Protein AF-A0A943MUQ0-F1 (afdb_monomer_lite)

Foldseek 3Di:
DQPADAAEWEFDQDPVRPFTATPPPRHTDPPPDDQQPQQADPVVSYGYHHDAAEEEEDEQQPPDVPSCVVQVVLLQVQLVVSRHHYDYLPVPDDPPPDPVRSLVVSLCVQQDDPDPDPDHRHQAYAYGPPLVVHPSSVVSVVVCVVVVGHYDHSLVNHDPVSSVVSVVVVVVVPPPPDPDD

Sequence (181 aa):
MSEINDRVCTLEINTDMTRIICSRCGWEVPPGTDPNAVKECPECKRLVFYGVPWLYLIGPVTGKPNDNRYAFAQARRALKAEGYACDIPHDYIAEGTPWQEAMRISIRQMLSNRVQSTVQQYEGIALLDGWEESKGATLEKQVAEALGIPCRPWRDYLSPANGAAALAAESALQPIFAPAC

Radius of gyration: 18.59 Å; chains: 1; bounding box: 56×45×48 Å

pLDDT: mean 83.99, std 15.43, range [38.28, 97.69]

Secondary structure (DSSP, 8-state):
----EEEEEEEEE-TTSS-EEETTT-PBPPTT--TTT--B-TTT-EEEEESPPEEEEE---TTSGGGGHHHHHHHHHHHHHTT-EEE-GGGTS-TT--HHHHHHHHHHHHT--SSSSSS-S-SEEEEPTTGGG-HHHHHHHHHHHHTT--EEEGGGGS-HHHHHHHHHHHHTTS-------

Structure (mmCIF, N/CA/C/O backbone):
data_AF-A0A943MUQ0-F1
#
_entry.id   AF-A0A943MUQ0-F1
#
loop_
_atom_site.group_PDB
_atom_site.id
_atom_site.type_symbol
_atom_site.label_atom_id
_atom_site.label_alt_id
_atom_site.label_comp_id
_atom_site.label_asym_id
_atom_site.label_entity_id
_atom_site.label_seq_id
_atom_site.pdbx_PDB_ins_code
_atom_site.Cartn_x
_atom_site.Cartn_y
_atom_site.Cartn_z
_atom_site.occupancy
_atom_site.B_iso_or_equiv
_atom_site.auth_seq_id
_atom_site.auth_comp_id
_atom_site.auth_asym_id
_atom_site.auth_atom_id
_atom_site.pdbx_PDB_model_num
ATOM 1 N N . MET A 1 1 ? -6.923 -4.360 -25.806 1.00 38.28 1 MET A N 1
ATOM 2 C CA . MET A 1 1 ? -7.091 -4.558 -24.350 1.00 38.28 1 MET A CA 1
ATOM 3 C C . MET A 1 1 ? -5.729 -4.979 -23.848 1.00 38.28 1 MET A C 1
ATOM 5 O O . MET A 1 1 ? -5.241 -5.980 -24.350 1.00 38.28 1 MET A O 1
ATOM 9 N N . SER A 1 2 ? -5.039 -4.157 -23.055 1.00 41.25 2 SER A N 1
ATOM 10 C CA . SER A 1 2 ? -3.659 -4.479 -22.687 1.00 41.25 2 SER A CA 1
ATOM 11 C C . SER A 1 2 ? -3.658 -5.725 -21.799 1.00 41.25 2 SER A C 1
ATOM 13 O O . SER A 1 2 ? -4.349 -5.779 -20.786 1.00 41.25 2 SER A O 1
ATOM 15 N N . GLU A 1 3 ? -2.916 -6.749 -22.213 1.00 53.25 3 GLU A N 1
ATOM 16 C CA . GLU A 1 3 ? -2.699 -8.006 -21.480 1.00 53.25 3 GLU A CA 1
ATOM 17 C C . GLU A 1 3 ? -1.737 -7.798 -20.295 1.00 53.25 3 GLU A C 1
ATOM 19 O O . GLU A 1 3 ? -0.896 -8.645 -19.998 1.00 53.25 3 GLU A O 1
ATOM 24 N N . ILE A 1 4 ? -1.800 -6.629 -19.651 1.00 52.41 4 ILE A N 1
ATOM 25 C CA . ILE A 1 4 ? -0.895 -6.273 -18.564 1.00 52.41 4 ILE A CA 1
ATOM 26 C C . ILE A 1 4 ? -1.365 -7.014 -17.322 1.00 52.41 4 ILE A C 1
ATOM 28 O O . ILE A 1 4 ? -2.479 -6.824 -16.835 1.00 52.41 4 ILE A O 1
ATOM 32 N N . ASN A 1 5 ? -0.489 -7.871 -16.821 1.00 63.56 5 ASN A N 1
ATOM 33 C CA . ASN A 1 5 ? -0.615 -8.493 -15.524 1.00 63.56 5 ASN A CA 1
ATOM 34 C C . ASN A 1 5 ? -0.356 -7.414 -14.462 1.00 63.56 5 ASN A C 1
ATOM 36 O O . ASN A 1 5 ? 0.708 -6.799 -14.439 1.00 63.56 5 ASN A O 1
ATOM 40 N N . ASP A 1 6 ? -1.324 -7.198 -13.577 1.00 62.97 6 ASP A N 1
ATOM 41 C CA . ASP A 1 6 ? -1.293 -6.222 -12.480 1.00 62.97 6 ASP A CA 1
ATOM 42 C C . ASP A 1 6 ? -0.310 -6.593 -11.351 1.00 62.97 6 ASP A C 1
ATOM 44 O O . ASP A 1 6 ? -0.175 -5.879 -10.352 1.00 62.97 6 ASP A O 1
ATOM 48 N N . ARG A 1 7 ? 0.389 -7.722 -11.501 1.00 71.50 7 ARG A N 1
ATOM 49 C CA . ARG A 1 7 ? 1.509 -8.115 -10.650 1.00 71.50 7 ARG A CA 1
ATOM 50 C C . ARG A 1 7 ? 2.747 -7.295 -10.944 1.00 71.50 7 ARG A C 1
ATOM 52 O O . ARG A 1 7 ? 2.988 -6.834 -12.057 1.00 71.50 7 ARG A O 1
ATOM 59 N N . VAL A 1 8 ? 3.577 -7.217 -9.917 1.00 77.94 8 VAL A N 1
ATOM 60 C CA . VAL A 1 8 ? 4.754 -6.370 -9.896 1.00 77.94 8 VAL A CA 1
ATOM 61 C C . VAL A 1 8 ? 6.032 -7.202 -9.995 1.00 77.94 8 VAL A C 1
ATOM 63 O O . VAL A 1 8 ? 6.112 -8.318 -9.478 1.00 77.94 8 VAL A O 1
ATOM 66 N N . CYS A 1 9 ? 7.031 -6.655 -10.680 1.00 83.62 9 CYS A N 1
ATOM 67 C CA . CYS A 1 9 ? 8.421 -7.085 -10.6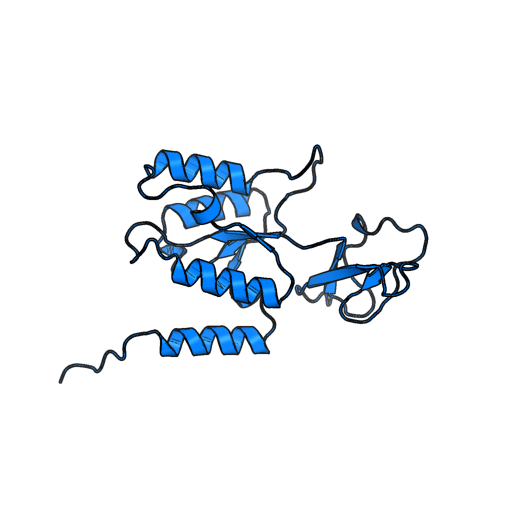32 1.00 83.62 9 CYS A CA 1
ATOM 68 C C . CYS A 1 9 ? 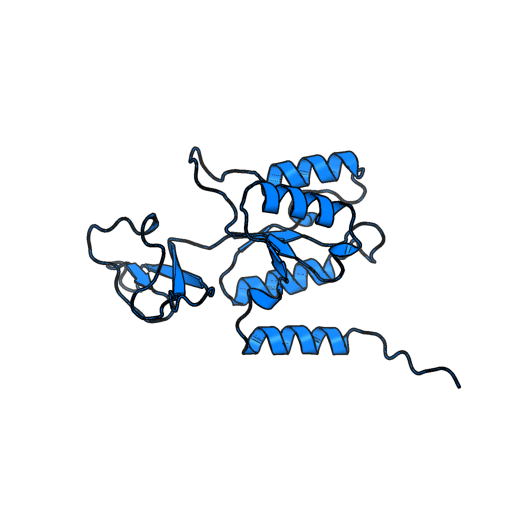9.309 -5.906 -10.232 1.00 83.62 9 CYS A C 1
ATOM 70 O O . CYS A 1 9 ? 8.971 -4.744 -10.456 1.00 83.62 9 CYS A O 1
ATOM 72 N N . THR A 1 10 ? 10.488 -6.209 -9.709 1.00 85.81 10 THR A N 1
ATOM 73 C CA . THR A 1 10 ? 11.493 -5.190 -9.411 1.00 85.81 10 THR A CA 1
ATOM 74 C C . THR A 1 10 ? 12.501 -5.132 -10.551 1.00 85.81 10 THR A C 1
ATOM 76 O O . THR A 1 10 ? 12.893 -6.164 -11.097 1.00 85.81 10 THR A O 1
ATOM 79 N N . LEU A 1 11 ? 12.898 -3.925 -10.937 1.00 87.44 11 LEU A N 1
ATOM 80 C CA . LEU A 1 11 ? 14.110 -3.701 -11.709 1.00 87.44 11 LEU A CA 1
ATOM 81 C C . LEU A 1 11 ? 15.265 -3.604 -10.721 1.00 87.44 11 LEU A C 1
ATOM 83 O O . LEU A 1 11 ? 15.280 -2.727 -9.856 1.00 87.44 11 LEU A O 1
ATOM 87 N N . GLU A 1 12 ? 16.209 -4.522 -10.844 1.00 88.62 12 GLU A N 1
ATOM 88 C CA . GLU A 1 12 ? 17.344 -4.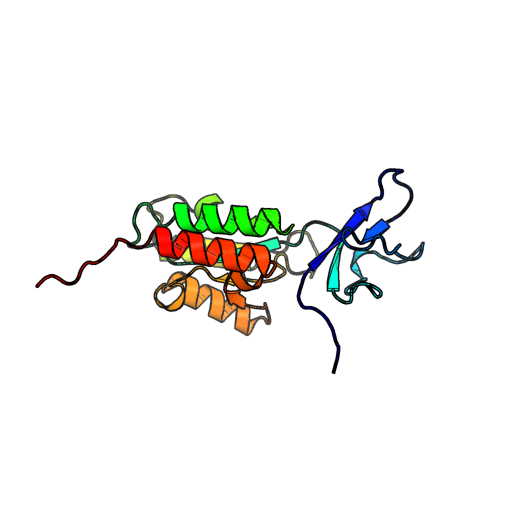652 -9.941 1.00 88.62 12 GLU A CA 1
ATOM 89 C C . GLU A 1 12 ? 18.648 -4.719 -10.721 1.00 88.62 12 GLU A C 1
ATOM 91 O O . GLU A 1 12 ? 18.675 -5.043 -11.908 1.00 88.62 12 GLU A O 1
ATOM 96 N N . ILE A 1 13 ? 19.742 -4.381 -10.050 1.00 87.38 13 ILE A N 1
ATOM 97 C CA . ILE A 1 13 ? 21.070 -4.516 -10.630 1.00 87.38 13 ILE A CA 1
ATOM 98 C C . ILE A 1 13 ? 21.441 -6.004 -10.598 1.00 87.38 13 ILE A C 1
ATOM 100 O O . ILE A 1 13 ? 21.317 -6.655 -9.560 1.00 87.38 13 ILE A O 1
ATOM 104 N N . ASN A 1 14 ? 21.881 -6.545 -11.732 1.00 86.44 14 ASN A N 1
ATOM 105 C CA . ASN A 1 14 ? 22.307 -7.936 -11.838 1.00 86.44 14 ASN A CA 1
ATOM 106 C C . ASN A 1 14 ? 23.547 -8.233 -10.964 1.00 86.44 14 ASN A C 1
ATOM 108 O O . ASN A 1 14 ? 24.228 -7.340 -10.463 1.00 86.44 14 ASN A O 1
ATOM 112 N N . THR A 1 15 ? 23.879 -9.514 -10.791 1.00 83.62 15 THR A N 1
ATOM 113 C CA . THR A 1 15 ? 24.936 -9.956 -9.860 1.00 83.62 15 THR A CA 1
ATOM 114 C C . THR A 1 15 ? 26.337 -9.428 -10.168 1.00 83.62 15 THR A C 1
ATOM 116 O O . THR A 1 15 ? 27.154 -9.332 -9.258 1.00 83.62 15 THR A O 1
ATOM 119 N N . ASP A 1 16 ? 26.636 -9.097 -11.426 1.00 87.06 16 ASP A N 1
ATOM 120 C CA . ASP A 1 16 ? 27.928 -8.521 -11.827 1.00 87.06 16 ASP A CA 1
ATOM 121 C C . ASP A 1 16 ? 27.961 -6.980 -11.753 1.00 87.06 16 ASP A C 1
ATOM 123 O O . ASP A 1 16 ? 28.989 -6.368 -12.037 1.00 87.06 16 ASP A O 1
ATOM 127 N N . MET A 1 17 ? 26.858 -6.361 -11.325 1.00 84.81 17 MET A N 1
ATOM 128 C CA . MET A 1 17 ? 26.672 -4.918 -11.186 1.00 84.81 17 MET A CA 1
ATOM 129 C C . MET A 1 17 ? 26.772 -4.095 -12.475 1.00 84.81 17 MET A C 1
ATOM 131 O O . MET A 1 17 ? 26.985 -2.884 -12.414 1.00 84.81 17 MET A O 1
ATOM 135 N N . THR A 1 18 ? 26.603 -4.713 -13.644 1.00 87.50 18 THR A N 1
ATOM 136 C CA . THR A 1 18 ? 26.759 -4.013 -14.929 1.00 87.50 18 THR A CA 1
ATOM 137 C C . THR A 1 18 ? 25.444 -3.626 -15.596 1.00 87.50 18 THR A C 1
ATOM 139 O O . THR A 1 18 ? 25.443 -2.737 -16.448 1.00 87.50 18 THR A O 1
ATOM 142 N N . ARG A 1 19 ? 24.328 -4.278 -15.246 1.00 90.19 19 ARG A N 1
ATOM 143 C CA . ARG A 1 19 ? 23.052 -4.167 -15.974 1.00 90.19 19 ARG A CA 1
ATOM 144 C C . ARG A 1 19 ? 21.865 -4.115 -15.025 1.00 90.19 19 ARG A C 1
ATOM 146 O O . ARG A 1 19 ? 21.882 -4.726 -13.960 1.00 90.19 19 ARG A O 1
ATOM 153 N N . ILE A 1 20 ? 20.806 -3.429 -15.448 1.00 92.38 20 ILE A N 1
ATOM 154 C CA . ILE A 1 20 ? 19.515 -3.444 -14.757 1.00 92.38 20 ILE A CA 1
ATOM 155 C C . ILE A 1 20 ? 18.640 -4.502 -15.423 1.00 92.38 20 ILE A C 1
ATOM 157 O O . ILE A 1 20 ? 18.430 -4.462 -16.635 1.00 92.38 20 ILE A O 1
ATOM 161 N N . ILE A 1 21 ? 18.128 -5.437 -14.630 1.00 92.25 21 ILE A N 1
ATOM 162 C CA . ILE A 1 21 ? 17.322 -6.561 -15.096 1.00 92.25 21 ILE A CA 1
ATOM 163 C C . ILE A 1 21 ? 15.985 -6.635 -14.359 1.00 92.25 21 ILE A C 1
ATOM 165 O O . ILE A 1 21 ? 15.846 -6.193 -13.220 1.00 92.25 21 ILE A O 1
ATOM 169 N N . CYS A 1 22 ? 14.987 -7.234 -15.000 1.00 90.31 22 CYS A N 1
ATOM 170 C CA . CYS A 1 22 ? 13.752 -7.634 -14.341 1.00 90.31 22 CYS A CA 1
ATOM 171 C C . CYS A 1 22 ? 14.012 -8.835 -13.422 1.00 90.31 22 CYS A C 1
ATOM 173 O O . CYS A 1 22 ? 14.351 -9.914 -13.910 1.00 90.31 22 CYS A O 1
ATOM 175 N N . SER A 1 23 ? 13.732 -8.692 -12.125 1.00 87.44 23 SER A N 1
ATOM 176 C CA . SER A 1 23 ? 13.938 -9.735 -11.106 1.00 87.44 23 SER A CA 1
ATOM 177 C C . SER A 1 23 ? 13.174 -11.039 -11.368 1.00 87.44 23 SER A C 1
ATOM 179 O O . SER A 1 23 ? 13.485 -12.089 -10.808 1.00 87.44 23 SER A O 1
ATOM 181 N N . ARG A 1 24 ? 12.149 -11.002 -12.231 1.00 87.12 24 ARG A N 1
ATOM 182 C CA . ARG A 1 24 ? 11.319 -12.170 -12.546 1.00 87.12 24 ARG A CA 1
ATOM 183 C C . ARG A 1 24 ? 11.780 -12.965 -13.760 1.00 87.12 24 ARG A C 1
ATOM 185 O O . ARG A 1 24 ? 11.716 -14.190 -13.722 1.00 87.12 24 ARG A O 1
ATOM 192 N N . CYS A 1 25 ? 12.095 -12.284 -14.858 1.00 90.06 25 CYS A N 1
ATOM 193 C CA . CYS A 1 25 ? 12.349 -12.927 -16.154 1.00 90.06 25 CYS A CA 1
ATOM 194 C C . CYS A 1 25 ? 13.765 -12.691 -16.681 1.00 90.06 25 CYS A C 1
ATOM 196 O O . CYS A 1 25 ? 14.146 -13.317 -17.660 1.00 90.06 25 CYS A O 1
ATOM 198 N N . GLY A 1 26 ? 14.544 -11.815 -16.041 1.00 90.44 26 GLY A N 1
ATOM 199 C CA . GLY A 1 26 ? 15.897 -11.482 -16.475 1.00 90.44 26 GLY A CA 1
ATOM 200 C C . GLY A 1 26 ? 15.964 -10.518 -17.657 1.00 90.44 26 GLY A C 1
ATOM 201 O O . GLY A 1 26 ? 17.067 -10.232 -18.109 1.00 90.44 26 GLY A O 1
ATOM 202 N N . TRP A 1 27 ? 14.828 -9.995 -18.143 1.00 93.75 27 TRP A N 1
ATOM 203 C CA . TRP A 1 27 ? 14.817 -8.978 -19.198 1.00 93.75 27 TRP A CA 1
ATOM 204 C C . TRP A 1 27 ? 15.718 -7.797 -18.827 1.00 93.75 27 TRP A C 1
ATOM 206 O O . TRP A 1 27 ? 15.568 -7.224 -17.747 1.00 93.75 27 TRP A O 1
ATOM 216 N N . GLU A 1 28 ? 16.627 -7.438 -19.729 1.00 94.06 28 GLU A N 1
ATOM 217 C CA . GLU A 1 28 ? 17.594 -6.359 -19.550 1.00 94.06 28 GLU A CA 1
ATOM 218 C C . GLU A 1 28 ? 17.004 -5.021 -20.005 1.00 94.06 28 GLU A C 1
ATOM 220 O O . GLU A 1 28 ? 16.537 -4.879 -21.139 1.00 94.06 28 GLU A O 1
ATOM 225 N N . VAL A 1 29 ? 17.047 -4.022 -19.122 1.00 92.31 29 VAL A N 1
ATOM 226 C CA . VAL A 1 29 ? 16.662 -2.650 -19.460 1.00 92.31 29 VAL A CA 1
ATOM 227 C C . VAL A 1 29 ? 17.694 -2.086 -20.445 1.00 92.31 29 VAL A C 1
ATOM 229 O O . VAL A 1 29 ? 18.885 -2.090 -20.123 1.00 92.31 29 VAL A O 1
ATOM 232 N N . PRO A 1 30 ? 17.282 -1.562 -21.619 1.00 92.44 30 PRO A N 1
ATOM 233 C CA . PRO A 1 30 ? 18.219 -1.036 -22.603 1.00 92.44 30 PRO A CA 1
ATOM 234 C C . PRO A 1 30 ? 19.131 0.052 -22.008 1.00 92.44 30 PRO A C 1
ATOM 236 O O . PRO A 1 30 ? 18.620 0.973 -21.353 1.00 92.44 30 PRO A O 1
ATOM 239 N N . PRO A 1 31 ? 20.455 0.002 -22.254 1.00 89.62 31 PRO A N 1
ATOM 240 C CA . PRO A 1 31 ? 21.391 0.999 -21.743 1.00 89.62 31 PRO A CA 1
ATOM 241 C C . PRO A 1 31 ? 20.977 2.432 -22.103 1.00 89.62 31 PRO A C 1
ATOM 243 O O . PRO A 1 31 ? 20.582 2.707 -23.234 1.00 89.62 31 PRO A O 1
ATOM 246 N N . GLY A 1 32 ? 21.075 3.352 -21.140 1.00 87.38 32 GLY A N 1
ATOM 247 C CA . GLY A 1 32 ? 20.680 4.758 -21.311 1.00 87.38 32 GLY A CA 1
ATOM 248 C C . GLY A 1 32 ? 19.194 5.055 -21.069 1.00 87.38 32 GLY A C 1
ATOM 249 O O . GLY A 1 32 ? 18.807 6.221 -21.084 1.00 87.38 32 GLY A O 1
ATOM 250 N N . THR A 1 33 ? 18.367 4.039 -20.805 1.00 89.38 33 THR A N 1
ATOM 251 C CA . THR A 1 33 ? 16.972 4.227 -20.374 1.00 89.38 33 THR A CA 1
ATOM 252 C C . THR A 1 33 ? 16.925 4.625 -18.897 1.00 89.38 33 THR A C 1
ATOM 254 O O . THR A 1 33 ? 17.589 3.991 -18.079 1.00 89.38 33 THR A O 1
ATOM 257 N N . ASP A 1 34 ? 16.116 5.629 -18.532 1.00 84.81 34 ASP A N 1
ATOM 258 C CA . ASP A 1 34 ? 15.802 5.897 -17.121 1.00 84.81 34 ASP A CA 1
ATOM 259 C C . ASP A 1 34 ? 14.937 4.750 -16.568 1.00 84.81 34 ASP A C 1
ATOM 261 O O . ASP A 1 34 ? 13.788 4.592 -16.997 1.00 84.81 34 ASP A O 1
ATOM 265 N N . PRO A 1 35 ? 15.443 3.943 -15.620 1.00 83.56 35 PRO A N 1
ATOM 266 C CA . PRO A 1 35 ? 14.709 2.792 -15.109 1.00 83.56 35 PRO A CA 1
ATOM 267 C C . PRO A 1 35 ? 13.425 3.183 -14.358 1.00 83.56 35 PRO A C 1
ATOM 269 O O . PRO A 1 35 ? 12.509 2.370 -14.278 1.00 83.56 35 PRO A O 1
ATOM 272 N N . ASN A 1 36 ? 13.296 4.421 -13.863 1.00 81.12 36 ASN A N 1
ATOM 273 C CA . ASN A 1 36 ? 12.068 4.898 -13.207 1.00 81.12 36 ASN A CA 1
ATOM 274 C C . ASN A 1 36 ? 10.936 5.213 -14.203 1.00 81.12 36 ASN A C 1
ATOM 276 O O . ASN A 1 36 ? 9.752 5.231 -13.834 1.00 81.12 36 ASN A O 1
ATOM 280 N N . ALA A 1 37 ? 11.297 5.473 -15.463 1.00 84.56 37 ALA A N 1
ATOM 281 C CA . ALA A 1 37 ? 10.357 5.730 -16.548 1.00 84.56 37 ALA A CA 1
ATOM 282 C C . ALA A 1 37 ? 9.770 4.434 -17.131 1.00 84.56 37 ALA A C 1
ATOM 284 O O . ALA A 1 37 ? 8.709 4.463 -17.757 1.00 84.56 37 ALA A O 1
ATOM 285 N N . VAL A 1 38 ? 10.419 3.288 -16.904 1.00 86.56 38 VAL A N 1
ATOM 286 C CA . VAL A 1 38 ? 9.919 1.979 -17.330 1.00 86.56 38 VAL A CA 1
ATOM 287 C C . VAL A 1 38 ? 8.786 1.553 -16.396 1.00 86.56 38 VAL A C 1
ATOM 289 O O . VAL A 1 38 ? 9.001 1.365 -15.204 1.00 86.56 38 VAL A O 1
ATOM 292 N N . LYS A 1 39 ? 7.567 1.415 -16.931 1.00 85.12 39 LYS A N 1
ATOM 293 C CA . LYS A 1 39 ? 6.380 1.004 -16.154 1.00 85.12 39 LYS A CA 1
ATOM 294 C C . LYS A 1 39 ? 5.997 -0.456 -16.337 1.00 85.12 39 LYS A C 1
ATOM 296 O O . LYS A 1 39 ? 5.334 -1.018 -15.474 1.00 85.12 39 LYS A O 1
ATOM 301 N N . GLU A 1 40 ? 6.437 -1.082 -17.424 1.00 89.12 40 GLU A N 1
ATOM 302 C CA . GLU A 1 40 ? 6.086 -2.457 -17.769 1.00 89.12 40 GLU A CA 1
ATOM 303 C C . GLU A 1 40 ? 7.314 -3.212 -18.285 1.00 89.12 40 GLU A C 1
ATOM 305 O O . GLU A 1 40 ? 8.114 -2.674 -19.051 1.00 89.12 40 GLU A O 1
ATOM 310 N N . CYS A 1 41 ? 7.445 -4.480 -17.895 1.00 88.38 41 CYS A N 1
ATOM 311 C CA . CYS A 1 41 ? 8.402 -5.391 -18.505 1.00 88.38 41 CYS A CA 1
ATOM 312 C C . CYS A 1 41 ? 7.811 -5.972 -19.800 1.00 88.38 41 CYS A C 1
ATOM 314 O O . CYS A 1 41 ? 6.783 -6.656 -19.739 1.00 88.38 41 CYS A O 1
ATOM 316 N N . PRO A 1 42 ? 8.476 -5.807 -20.957 1.00 89.31 42 PRO A N 1
ATOM 317 C CA . PRO A 1 42 ? 7.948 -6.268 -22.236 1.00 89.31 42 PRO A CA 1
ATOM 318 C C . PRO A 1 42 ? 7.849 -7.794 -22.340 1.00 89.31 42 PRO A C 1
ATOM 320 O O . PRO A 1 42 ? 7.048 -8.275 -23.143 1.00 89.31 42 PRO A O 1
ATOM 323 N N . GLU A 1 43 ? 8.619 -8.544 -21.547 1.00 90.00 43 GLU A N 1
ATOM 324 C CA . GLU A 1 43 ? 8.632 -10.008 -21.585 1.00 90.00 43 GLU A CA 1
ATOM 325 C C . GLU A 1 43 ? 7.582 -10.634 -20.674 1.00 90.00 43 GLU A C 1
ATOM 327 O O . GLU A 1 43 ? 6.729 -11.388 -21.134 1.00 90.00 43 GLU A O 1
ATOM 332 N N . CYS A 1 44 ? 7.599 -10.307 -19.380 1.00 87.38 44 CYS A N 1
ATOM 333 C CA . CYS A 1 44 ? 6.646 -10.895 -18.440 1.00 87.38 44 CYS A CA 1
ATOM 334 C C . CYS A 1 44 ? 5.302 -10.153 -18.356 1.00 87.38 44 CYS A C 1
ATOM 336 O O . CYS A 1 44 ? 4.431 -10.611 -17.616 1.00 87.38 44 CYS A O 1
ATOM 338 N N . LYS A 1 45 ? 5.134 -9.041 -19.095 1.00 87.44 45 LYS A N 1
ATOM 339 C CA . LYS A 1 45 ? 3.910 -8.215 -19.148 1.00 87.44 45 LYS A CA 1
ATOM 340 C C . LYS A 1 45 ? 3.416 -7.774 -17.770 1.00 87.44 45 LYS A C 1
ATOM 342 O O . LYS A 1 45 ? 2.219 -7.700 -17.521 1.00 87.44 45 LYS A O 1
ATOM 347 N N . ARG A 1 46 ? 4.350 -7.549 -16.845 1.00 85.44 46 ARG A N 1
ATOM 348 C CA . ARG A 1 46 ? 4.095 -7.123 -15.462 1.00 85.44 46 ARG A CA 1
ATOM 349 C C . ARG A 1 46 ? 4.518 -5.681 -15.268 1.00 85.44 46 ARG A C 1
ATOM 351 O O . ARG A 1 46 ? 5.456 -5.228 -15.930 1.00 85.44 46 ARG A O 1
ATOM 358 N N . LEU A 1 47 ? 3.883 -5.009 -14.313 1.00 83.62 47 LEU A N 1
ATOM 359 C CA . LEU A 1 47 ? 4.339 -3.705 -13.847 1.00 83.62 47 LEU A CA 1
ATOM 360 C C . LEU A 1 47 ? 5.742 -3.829 -13.251 1.00 83.62 47 LEU A C 1
ATOM 362 O O . LEU A 1 47 ? 6.047 -4.820 -12.582 1.00 83.62 47 LEU A O 1
ATOM 366 N N . VAL A 1 48 ? 6.600 -2.840 -13.491 1.00 85.31 48 VAL A N 1
ATOM 367 C CA . VAL A 1 48 ? 7.952 -2.827 -12.926 1.00 85.31 48 VAL A CA 1
ATOM 368 C C . VAL A 1 48 ? 8.239 -1.570 -12.132 1.00 85.31 48 VAL A C 1
ATOM 370 O O . VAL A 1 48 ? 7.818 -0.479 -12.508 1.00 85.31 48 VAL A O 1
ATOM 373 N N . PHE A 1 49 ? 8.996 -1.737 -11.050 1.00 83.44 49 PHE A N 1
ATOM 374 C CA . PHE A 1 49 ? 9.507 -0.632 -10.250 1.00 83.44 49 PHE A CA 1
ATOM 375 C C . PHE A 1 49 ? 11.010 -0.747 -10.110 1.00 83.44 49 PHE A C 1
ATOM 377 O O . PHE A 1 49 ? 11.533 -1.804 -9.758 1.00 83.44 49 PHE A O 1
ATOM 384 N N . TYR A 1 50 ? 11.703 0.355 -10.362 1.00 80.81 50 TYR A N 1
ATOM 385 C CA . TYR A 1 50 ? 13.097 0.484 -9.983 1.00 80.81 50 TYR A CA 1
ATOM 386 C C . TYR A 1 50 ? 13.169 0.835 -8.497 1.00 80.81 50 TYR A C 1
ATOM 388 O O . TYR A 1 50 ? 12.856 1.951 -8.090 1.00 80.81 50 TYR A O 1
ATOM 396 N N . GLY A 1 51 ? 13.506 -0.162 -7.677 1.00 80.12 51 GLY A N 1
ATOM 397 C CA . GLY A 1 51 ? 13.404 -0.098 -6.220 1.00 80.12 51 GLY A CA 1
ATOM 398 C C . GLY A 1 51 ? 12.247 -0.926 -5.653 1.00 80.12 51 GLY A C 1
ATOM 399 O O . GLY A 1 51 ? 11.600 -1.707 -6.348 1.00 80.12 51 GLY A O 1
ATOM 400 N N . VAL A 1 52 ? 12.012 -0.792 -4.348 1.00 81.25 52 VAL A N 1
ATOM 401 C CA . VAL A 1 52 ? 10.983 -1.573 -3.647 1.00 81.25 52 VAL A CA 1
ATOM 402 C C . VAL A 1 52 ? 9.639 -0.848 -3.756 1.00 81.25 52 VAL A C 1
ATOM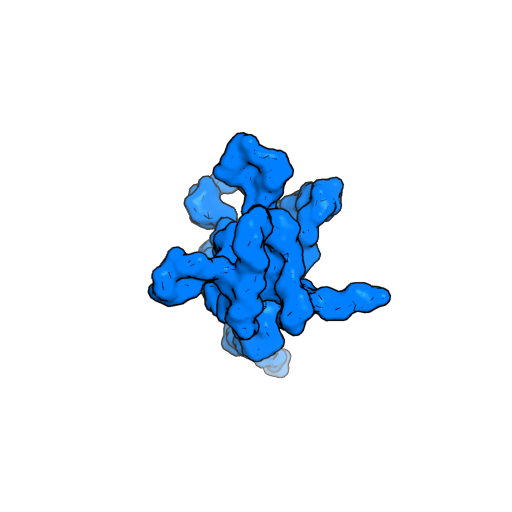 404 O O . VAL A 1 52 ? 9.563 0.285 -3.280 1.00 81.25 52 VAL A O 1
ATOM 407 N N . PRO A 1 53 ? 8.585 -1.456 -4.331 1.00 85.56 53 PRO A N 1
ATOM 408 C CA . PRO A 1 53 ? 7.253 -0.858 -4.350 1.00 85.56 53 PRO A CA 1
ATOM 409 C C . PRO A 1 53 ? 6.676 -0.802 -2.928 1.00 85.56 53 PRO A C 1
ATOM 411 O O . PRO A 1 53 ? 6.698 -1.797 -2.198 1.00 85.56 53 PRO A O 1
ATOM 414 N N . TRP A 1 54 ? 6.156 0.361 -2.528 1.00 89.25 54 TRP A N 1
ATOM 415 C CA . TRP A 1 54 ? 5.570 0.569 -1.200 1.00 89.25 54 TRP A CA 1
ATOM 416 C C . TRP A 1 54 ? 4.047 0.523 -1.255 1.00 89.25 54 TRP A C 1
ATOM 418 O O . TRP A 1 54 ? 3.429 1.130 -2.124 1.00 89.25 54 TRP A O 1
ATOM 428 N N . LEU A 1 55 ? 3.442 -0.151 -0.283 1.00 93.44 55 LEU A N 1
ATOM 429 C CA . LEU A 1 55 ? 2.003 -0.166 -0.047 1.00 93.44 55 LEU A CA 1
ATOM 430 C C . LEU A 1 55 ? 1.688 0.490 1.294 1.00 93.44 55 LEU A C 1
ATOM 432 O O . LEU A 1 55 ? 2.448 0.364 2.259 1.00 93.44 55 LEU A O 1
ATOM 436 N N . TYR A 1 56 ? 0.541 1.151 1.365 1.00 95.69 56 TYR A N 1
ATOM 437 C CA . TYR A 1 56 ? -0.025 1.600 2.630 1.00 95.69 56 TYR A CA 1
ATOM 438 C C . TYR A 1 56 ? -1.083 0.588 3.073 1.00 95.69 56 TYR A C 1
ATOM 440 O O . TYR A 1 56 ? -2.085 0.396 2.385 1.00 95.69 56 TYR A O 1
ATOM 448 N N . LEU A 1 57 ? -0.836 -0.124 4.173 1.00 97.12 57 LEU A N 1
ATOM 449 C CA . LEU A 1 57 ? -1.726 -1.180 4.654 1.00 97.12 57 LEU A CA 1
ATOM 450 C C . LEU A 1 57 ? -2.670 -0.608 5.717 1.00 97.12 57 LEU A C 1
ATOM 452 O O . LEU A 1 57 ? -2.213 -0.148 6.766 1.00 97.12 57 LEU A O 1
ATOM 456 N N . ILE A 1 58 ? -3.978 -0.671 5.457 1.00 96.75 58 ILE A N 1
ATOM 457 C CA . ILE A 1 58 ? -5.030 -0.122 6.327 1.00 96.75 58 ILE A CA 1
ATOM 458 C C . ILE A 1 58 ? -6.008 -1.199 6.787 1.00 96.75 58 ILE A C 1
ATOM 460 O O . ILE A 1 58 ? -6.173 -2.228 6.135 1.00 96.75 58 ILE A O 1
ATOM 464 N N . GLY A 1 59 ? -6.677 -0.966 7.916 1.00 96.69 59 GLY A N 1
ATOM 465 C CA . GLY A 1 59 ? -7.597 -1.937 8.504 1.00 96.69 59 GLY A CA 1
ATOM 466 C C . GLY A 1 59 ? -8.226 -1.488 9.823 1.00 96.69 59 GLY A C 1
ATOM 467 O O . GLY A 1 59 ? -7.964 -0.380 10.301 1.00 96.69 59 GLY A O 1
ATOM 468 N N . PRO A 1 60 ? -9.080 -2.326 10.432 1.00 95.81 60 PRO A N 1
ATOM 469 C CA . PRO A 1 60 ? -9.638 -2.052 11.751 1.00 95.81 60 PRO A CA 1
ATOM 470 C C . PRO A 1 60 ? -8.550 -2.119 12.830 1.00 95.81 60 PRO A C 1
ATOM 472 O O . PRO A 1 60 ? -7.778 -3.074 12.874 1.00 95.81 60 PRO A O 1
ATOM 475 N N . VAL A 1 61 ? -8.529 -1.115 13.711 1.00 93.62 61 VAL A N 1
ATOM 476 C CA . VAL A 1 61 ? -7.639 -1.028 14.885 1.00 93.62 61 VAL A CA 1
ATOM 477 C C . VAL A 1 61 ? -8.485 -0.931 16.154 1.00 93.62 61 VAL A C 1
ATOM 479 O O . VAL A 1 61 ? -8.501 -1.845 16.974 1.00 93.62 61 VAL A O 1
ATOM 482 N N . THR A 1 62 ? -9.263 0.149 16.285 1.00 90.06 62 THR A N 1
ATOM 483 C CA . THR A 1 62 ? -10.112 0.408 17.454 1.00 90.06 62 THR A CA 1
ATOM 484 C C . THR A 1 62 ? -11.123 -0.718 17.680 1.00 90.06 62 THR A C 1
ATOM 486 O O . THR A 1 62 ? -11.863 -1.086 16.770 1.00 90.06 62 THR A O 1
ATOM 489 N N . GLY A 1 63 ? -11.177 -1.242 18.907 1.00 87.62 63 GLY A N 1
ATOM 490 C CA . GLY A 1 63 ? -12.122 -2.292 19.302 1.00 87.62 63 GLY A CA 1
ATOM 491 C C . GLY A 1 63 ? -11.715 -3.714 18.898 1.00 87.62 63 GLY A C 1
ATOM 492 O O . GLY A 1 63 ? -12.435 -4.655 19.227 1.00 87.62 63 GLY A O 1
ATOM 493 N N . LYS A 1 64 ? -10.571 -3.903 18.225 1.00 91.94 64 LYS A N 1
ATOM 494 C CA . LYS A 1 64 ? -10.000 -5.232 17.966 1.00 91.94 64 LYS A CA 1
ATOM 495 C C . LYS A 1 64 ? -9.046 -5.640 19.101 1.00 91.94 64 LYS A C 1
ATOM 497 O O . LYS A 1 64 ? -8.386 -4.778 19.683 1.00 91.94 64 LYS A O 1
ATOM 502 N N . PRO A 1 65 ? -8.923 -6.943 19.415 1.00 91.69 65 PRO A N 1
ATOM 503 C CA . PRO A 1 65 ? -7.937 -7.421 20.379 1.00 91.69 65 PRO A CA 1
ATOM 504 C C . PRO A 1 65 ? -6.517 -6.989 19.996 1.00 91.69 65 PRO A C 1
ATOM 506 O O . PRO A 1 65 ? -6.109 -7.166 18.845 1.00 91.69 65 PRO A O 1
ATOM 509 N N . ASN A 1 66 ? -5.767 -6.451 20.964 1.00 92.38 66 ASN A N 1
ATOM 510 C CA . ASN A 1 66 ? -4.387 -5.986 20.777 1.00 92.38 66 ASN A CA 1
ATOM 511 C C . ASN A 1 66 ? -4.228 -5.065 19.550 1.00 92.38 66 ASN A C 1
ATOM 513 O O . ASN A 1 66 ? -3.302 -5.236 18.751 1.00 92.38 66 ASN A O 1
ATOM 517 N N . ASP A 1 67 ? -5.194 -4.163 19.344 1.00 93.44 67 ASP A N 1
ATOM 518 C CA . ASP A 1 67 ? -5.219 -3.199 18.241 1.00 93.44 67 ASP A CA 1
ATOM 519 C C . ASP A 1 67 ? -5.085 -3.835 16.845 1.00 93.44 67 ASP A C 1
ATOM 521 O O . ASP A 1 67 ? -4.647 -3.193 15.897 1.00 93.44 67 ASP A O 1
ATOM 525 N N . ASN A 1 68 ? -5.454 -5.114 16.704 1.00 95.56 68 ASN A N 1
ATOM 526 C CA . ASN A 1 68 ? -5.321 -5.898 15.473 1.00 95.56 68 ASN A CA 1
ATOM 527 C C . ASN A 1 68 ? -3.874 -6.091 14.964 1.00 95.56 68 ASN A C 1
ATOM 529 O O . ASN A 1 68 ? -3.659 -6.497 13.818 1.00 95.56 68 ASN A O 1
ATOM 533 N N . ARG A 1 69 ? -2.856 -5.865 15.809 1.00 94.50 69 ARG A N 1
ATOM 534 C CA . ARG A 1 69 ? -1.429 -5.918 15.422 1.00 94.50 69 ARG A CA 1
ATOM 535 C C . ARG A 1 69 ? -1.024 -7.222 14.732 1.00 94.50 69 ARG A C 1
ATOM 537 O O . ARG A 1 69 ? -0.165 -7.209 13.851 1.00 94.50 69 ARG A O 1
ATOM 544 N N . TYR A 1 70 ? -1.633 -8.344 15.119 1.00 94.88 70 TYR A N 1
ATOM 545 C CA . TYR A 1 70 ? -1.357 -9.649 14.516 1.00 94.88 70 TYR A CA 1
ATOM 546 C C . TYR A 1 70 ? -1.740 -9.696 13.029 1.00 94.88 70 TYR A C 1
ATOM 548 O O . TYR A 1 70 ? -0.921 -10.122 12.215 1.00 94.88 70 TYR A O 1
ATOM 556 N N . ALA A 1 71 ? -2.932 -9.213 12.658 1.00 95.38 71 ALA A N 1
ATOM 557 C CA . ALA A 1 71 ? -3.381 -9.201 11.265 1.00 95.38 71 ALA A CA 1
ATOM 558 C C . ALA A 1 71 ? -2.493 -8.291 10.402 1.00 95.38 71 ALA A C 1
ATOM 560 O O . ALA A 1 71 ? -2.028 -8.704 9.340 1.00 95.38 71 ALA A O 1
ATOM 561 N N . PHE A 1 72 ? -2.156 -7.096 10.905 1.00 96.44 72 PHE A N 1
ATOM 562 C CA . PHE A 1 72 ? -1.212 -6.193 10.239 1.00 96.44 72 PHE A CA 1
ATOM 563 C C . PHE A 1 72 ? 0.165 -6.835 10.040 1.00 96.44 72 PHE A C 1
ATOM 565 O O . PHE A 1 72 ? 0.731 -6.768 8.948 1.00 96.44 72 PHE A O 1
ATOM 572 N N . ALA A 1 73 ? 0.715 -7.483 11.071 1.00 95.06 73 ALA A N 1
ATOM 573 C CA . ALA A 1 73 ? 2.014 -8.142 10.979 1.00 95.06 73 ALA A CA 1
ATOM 574 C C . ALA A 1 73 ? 2.000 -9.323 9.995 1.00 95.06 73 ALA A C 1
ATOM 576 O O . ALA A 1 73 ? 2.964 -9.502 9.245 1.00 95.06 73 ALA A O 1
ATOM 577 N N . GLN A 1 74 ? 0.916 -10.105 9.976 1.00 95.38 74 GLN A N 1
ATOM 578 C CA . GLN A 1 74 ? 0.736 -11.224 9.055 1.00 95.38 74 GLN A CA 1
ATOM 579 C C . GLN A 1 74 ? 0.691 -10.737 7.602 1.00 95.38 74 GLN A C 1
ATOM 581 O O . GLN A 1 74 ? 1.504 -11.183 6.789 1.00 95.38 74 GLN A O 1
ATOM 586 N N . ALA A 1 75 ? -0.190 -9.784 7.292 1.00 95.69 75 ALA A N 1
ATOM 587 C CA . ALA A 1 75 ? -0.324 -9.240 5.945 1.00 95.69 75 ALA A CA 1
ATOM 588 C C . ALA A 1 75 ? 0.974 -8.568 5.480 1.00 95.69 75 ALA A C 1
ATOM 590 O O . ALA A 1 75 ? 1.465 -8.868 4.394 1.00 95.69 75 ALA A O 1
ATOM 591 N N . ARG A 1 76 ? 1.616 -7.755 6.335 1.00 95.06 76 ARG A N 1
ATOM 592 C CA . ARG A 1 76 ? 2.926 -7.148 6.040 1.00 95.06 76 ARG A CA 1
ATOM 593 C C . ARG A 1 76 ? 3.983 -8.201 5.704 1.00 95.06 76 ARG A C 1
ATOM 595 O O . ARG A 1 76 ? 4.766 -8.010 4.778 1.00 95.06 76 ARG A O 1
ATOM 602 N N . ARG A 1 77 ? 4.025 -9.322 6.434 1.00 94.12 77 ARG A N 1
ATOM 603 C CA . ARG A 1 77 ? 4.977 -10.411 6.164 1.00 94.12 77 ARG A CA 1
ATOM 604 C C . ARG A 1 77 ? 4.705 -11.085 4.819 1.00 94.12 77 ARG A C 1
ATOM 606 O O . ARG A 1 77 ? 5.655 -11.360 4.091 1.00 94.12 77 ARG A O 1
ATOM 613 N N . ALA A 1 78 ? 3.443 -11.354 4.506 1.00 92.12 78 ALA A N 1
ATOM 614 C CA . ALA A 1 78 ? 3.050 -11.981 3.249 1.00 92.12 78 ALA A CA 1
ATOM 615 C C . ALA A 1 78 ? 3.325 -11.067 2.042 1.00 92.12 78 ALA A C 1
ATOM 617 O O . ALA A 1 78 ? 3.944 -11.503 1.078 1.00 92.12 78 ALA A O 1
ATOM 618 N N . LEU A 1 79 ? 2.975 -9.782 2.136 1.00 91.81 79 LEU A N 1
ATOM 619 C CA . LEU A 1 79 ? 3.269 -8.778 1.107 1.00 91.81 79 LEU A CA 1
ATOM 620 C C . LEU A 1 79 ? 4.780 -8.602 0.897 1.00 91.81 79 LEU A C 1
ATOM 622 O O . LEU A 1 79 ? 5.246 -8.520 -0.238 1.00 91.81 79 LEU A O 1
ATOM 626 N N . LYS A 1 80 ? 5.567 -8.646 1.980 1.00 91.00 80 LYS A N 1
ATOM 627 C CA . LYS A 1 80 ? 7.033 -8.634 1.898 1.00 91.00 80 LYS A CA 1
ATOM 628 C C . LYS A 1 80 ? 7.601 -9.844 1.163 1.00 91.00 80 LYS A C 1
ATOM 630 O O . LYS A 1 80 ? 8.578 -9.697 0.435 1.00 91.00 80 LYS A O 1
ATOM 635 N N . ALA A 1 81 ? 7.001 -11.022 1.322 1.00 87.62 81 ALA A N 1
ATOM 636 C CA . ALA A 1 81 ? 7.410 -12.215 0.580 1.00 87.62 81 ALA A CA 1
ATOM 637 C C . ALA A 1 81 ? 7.139 -12.098 -0.935 1.00 87.62 81 ALA A C 1
ATOM 639 O O . ALA A 1 81 ? 7.778 -12.795 -1.716 1.00 87.62 81 ALA A O 1
ATOM 640 N N . GLU A 1 82 ? 6.245 -11.194 -1.344 1.00 84.38 82 GLU A N 1
ATOM 641 C CA . GLU A 1 82 ? 5.951 -10.858 -2.746 1.00 84.38 82 GLU A CA 1
ATOM 642 C C . GLU A 1 82 ? 6.769 -9.663 -3.267 1.00 84.38 82 GLU A C 1
ATOM 644 O O . GLU A 1 82 ? 6.597 -9.246 -4.409 1.00 84.38 82 GLU A O 1
ATOM 649 N N . GLY A 1 83 ? 7.673 -9.109 -2.451 1.00 83.62 83 GLY A N 1
ATOM 650 C CA . GLY A 1 83 ? 8.561 -8.010 -2.841 1.00 83.62 83 GLY A CA 1
ATOM 651 C C . GLY A 1 83 ? 8.036 -6.603 -2.541 1.00 83.62 83 GLY A C 1
ATOM 652 O O . GLY A 1 83 ? 8.711 -5.634 -2.880 1.00 83.62 83 GLY A O 1
ATOM 653 N N . TYR A 1 84 ? 6.886 -6.464 -1.873 1.00 89.50 84 TYR A N 1
ATOM 654 C CA . TYR A 1 84 ? 6.387 -5.161 -1.425 1.00 89.50 84 TYR A CA 1
ATOM 655 C C . TYR A 1 84 ? 6.970 -4.759 -0.068 1.00 89.50 84 TYR A C 1
ATOM 657 O O . TYR A 1 84 ? 7.125 -5.574 0.842 1.00 89.50 84 TYR A O 1
ATOM 665 N N . ALA A 1 85 ? 7.216 -3.468 0.116 1.00 90.56 85 ALA A N 1
ATOM 666 C CA . ALA A 1 85 ? 7.312 -2.878 1.446 1.00 90.56 85 ALA A CA 1
ATOM 667 C C . ALA A 1 85 ? 5.930 -2.377 1.880 1.00 90.56 85 ALA A C 1
ATOM 669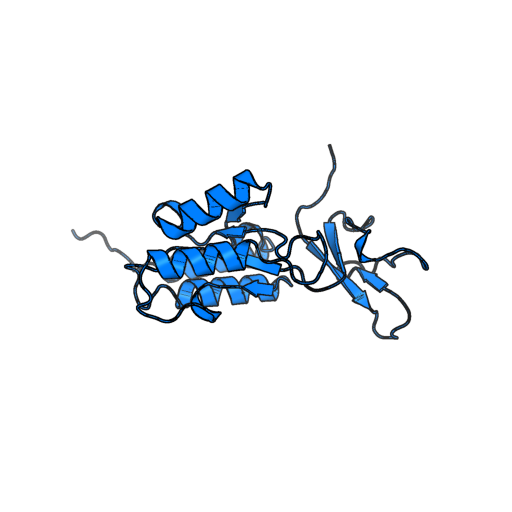 O O . ALA A 1 85 ? 5.128 -1.966 1.043 1.00 90.56 85 ALA A O 1
ATOM 670 N N . CYS A 1 86 ? 5.634 -2.401 3.180 1.00 92.94 86 CYS A N 1
ATOM 671 C CA . CYS A 1 86 ? 4.354 -1.909 3.689 1.00 92.94 86 CYS A CA 1
ATOM 672 C C . CYS A 1 86 ? 4.546 -1.050 4.931 1.00 92.94 86 CYS A C 1
ATOM 674 O O . CYS A 1 86 ? 5.171 -1.507 5.891 1.00 92.94 86 CYS A O 1
ATOM 676 N N . ASP A 1 87 ? 3.936 0.133 4.919 1.00 94.12 87 ASP A N 1
ATOM 677 C CA . ASP A 1 87 ? 3.749 0.944 6.120 1.00 94.12 87 ASP A CA 1
ATOM 678 C C . ASP A 1 87 ? 2.431 0.552 6.799 1.00 94.12 87 ASP A C 1
ATOM 680 O O . ASP A 1 87 ? 1.411 0.362 6.131 1.00 94.12 87 ASP A O 1
ATOM 684 N N . ILE A 1 88 ? 2.458 0.434 8.130 1.00 94.81 88 ILE A N 1
ATOM 685 C CA . ILE A 1 88 ? 1.282 0.154 8.965 1.00 94.81 88 ILE A CA 1
ATOM 686 C C . ILE A 1 88 ? 1.123 1.238 10.037 1.00 94.81 88 ILE A C 1
ATOM 688 O O . ILE A 1 88 ? 2.134 1.740 10.531 1.00 94.81 88 ILE A O 1
ATOM 692 N N . PRO A 1 89 ? -0.109 1.576 10.464 1.00 93.31 89 PRO A N 1
ATOM 693 C CA . PRO A 1 89 ? -0.353 2.627 11.461 1.00 93.31 89 PRO A CA 1
ATOM 694 C C . PRO A 1 89 ? 0.427 2.424 12.768 1.00 93.31 89 PRO A C 1
ATOM 696 O O . PRO A 1 89 ? 0.890 3.382 13.380 1.00 93.31 89 PRO A O 1
ATOM 699 N N . HIS A 1 90 ? 0.638 1.172 13.171 1.00 94.38 90 HIS A N 1
ATOM 700 C CA . HIS A 1 90 ? 1.346 0.814 14.401 1.00 94.38 90 HIS A CA 1
ATOM 701 C C . HIS A 1 90 ? 2.822 1.214 14.459 1.00 94.38 90 HIS A C 1
ATOM 703 O O . HIS A 1 90 ? 3.382 1.212 15.554 1.00 94.38 90 HIS A O 1
ATOM 709 N N . ASP A 1 91 ? 3.458 1.503 13.321 1.00 94.00 91 ASP A N 1
ATOM 710 C CA . ASP A 1 91 ? 4.877 1.871 13.291 1.00 94.00 91 ASP A CA 1
ATOM 711 C C . ASP A 1 91 ? 5.096 3.337 13.728 1.00 94.00 91 ASP A C 1
ATOM 713 O O . ASP A 1 91 ? 6.202 3.703 14.119 1.00 94.00 91 ASP A O 1
ATOM 717 N N . TYR A 1 92 ? 4.054 4.178 13.683 1.00 93.25 92 TYR A N 1
ATOM 718 C CA . TYR A 1 92 ? 4.161 5.625 13.931 1.00 93.25 92 TYR A CA 1
ATOM 719 C C . TYR A 1 92 ? 3.000 6.235 14.737 1.00 93.25 92 TYR A C 1
ATOM 721 O O . TYR A 1 92 ? 3.065 7.411 15.094 1.00 93.25 92 TYR A O 1
ATOM 729 N N . ILE A 1 93 ? 1.951 5.470 15.054 1.00 94.62 93 ILE A N 1
ATOM 730 C CA . ILE A 1 93 ? 0.869 5.879 15.960 1.00 94.62 93 ILE A CA 1
ATOM 731 C C . ILE A 1 93 ? 1.000 5.086 17.259 1.00 94.62 93 ILE A C 1
ATOM 733 O O . ILE A 1 93 ? 0.980 3.852 17.256 1.00 94.62 93 ILE A O 1
ATOM 737 N N . ALA A 1 94 ? 1.142 5.804 18.372 1.00 93.69 94 ALA A N 1
ATOM 738 C CA . ALA A 1 94 ? 1.232 5.198 19.691 1.00 93.69 94 ALA A CA 1
ATOM 739 C C . ALA A 1 94 ? -0.112 4.586 20.121 1.00 93.69 94 ALA A C 1
ATOM 741 O O . ALA A 1 94 ? -1.192 5.012 19.709 1.00 93.69 94 ALA A O 1
ATOM 742 N N . GLU A 1 95 ? -0.044 3.573 20.979 1.00 91.25 95 GLU A N 1
ATOM 743 C CA . GLU A 1 95 ? -1.242 2.998 21.586 1.00 91.25 95 GLU A CA 1
ATOM 744 C C . GLU A 1 95 ? -1.967 4.041 22.448 1.00 91.25 95 GLU A C 1
ATOM 746 O O . GLU A 1 95 ? -1.341 4.864 23.118 1.00 91.25 95 GLU A O 1
ATOM 751 N N . GLY A 1 96 ? -3.300 4.032 22.401 1.00 90.75 96 GLY A N 1
ATOM 752 C CA . GLY A 1 96 ? -4.131 4.989 23.131 1.00 90.75 96 GLY A CA 1
ATOM 753 C C . GLY A 1 96 ? -4.188 6.401 22.533 1.00 90.75 96 GLY A C 1
ATOM 754 O O . GLY A 1 96 ? -4.874 7.253 23.098 1.00 90.75 96 GLY A O 1
ATOM 755 N N . THR A 1 97 ? -3.528 6.674 21.397 1.00 94.69 97 THR A N 1
ATOM 756 C CA . THR A 1 97 ? -3.661 7.966 20.705 1.00 94.69 97 THR A CA 1
ATOM 757 C C . THR A 1 97 ? -5.138 8.246 20.370 1.00 94.69 97 THR A C 1
ATOM 759 O O . THR A 1 97 ? -5.807 7.389 19.783 1.00 94.69 97 THR A O 1
ATOM 762 N N . PRO A 1 98 ? -5.672 9.443 20.692 1.00 95.12 98 PRO A N 1
ATOM 763 C CA . PRO A 1 98 ? -7.050 9.802 20.369 1.00 95.12 98 PRO A CA 1
ATOM 764 C C . PRO A 1 98 ? -7.346 9.675 18.874 1.00 95.12 98 PRO A C 1
ATOM 766 O O . PRO A 1 98 ? -6.536 10.067 18.034 1.00 95.12 98 PRO A O 1
ATOM 769 N N . TRP A 1 99 ? -8.543 9.197 18.529 1.00 94.56 99 TRP A N 1
ATOM 770 C CA . TRP A 1 99 ? -8.906 8.874 17.144 1.00 94.56 99 TRP A CA 1
ATOM 771 C C . TRP A 1 99 ? -8.651 10.026 16.154 1.00 94.56 99 TRP A C 1
ATOM 773 O O . TRP A 1 99 ? -8.099 9.809 15.080 1.00 94.56 99 TRP A O 1
ATOM 783 N N . GLN A 1 100 ? -8.996 11.267 16.512 1.00 96.50 100 GLN A N 1
ATOM 784 C CA . GLN A 1 100 ? -8.793 12.437 15.648 1.00 96.50 100 GLN A CA 1
ATOM 785 C C . GLN A 1 100 ? -7.309 12.757 15.422 1.00 96.50 100 GLN A C 1
ATOM 787 O O . GLN A 1 100 ? -6.953 13.340 14.400 1.00 96.50 100 GLN A O 1
ATOM 792 N N . GLU A 1 101 ? -6.444 12.458 16.387 1.00 97.06 101 GLU A N 1
ATOM 793 C CA . GLU A 1 101 ? -5.001 12.650 16.257 1.00 97.06 101 GLU A CA 1
ATOM 794 C C . GLU A 1 101 ? -4.387 11.529 15.421 1.00 97.06 101 GLU A C 1
ATOM 796 O O . GLU A 1 101 ? -3.720 11.820 14.426 1.00 97.06 101 GLU A O 1
ATOM 801 N N . ALA A 1 102 ? -4.724 10.275 15.740 1.00 96.12 102 ALA A N 1
ATOM 802 C CA . ALA A 1 102 ? -4.332 9.102 14.967 1.00 96.12 102 ALA A CA 1
ATOM 803 C C . ALA A 1 102 ? -4.699 9.272 13.486 1.00 96.12 102 ALA A C 1
ATOM 805 O O . ALA A 1 102 ? -3.851 9.112 12.615 1.00 96.12 102 ALA A O 1
ATOM 806 N N . MET A 1 103 ? -5.921 9.725 13.192 1.00 96.31 103 MET A N 1
ATOM 807 C CA . MET A 1 103 ? -6.369 9.912 11.815 1.00 96.31 103 MET A CA 1
ATOM 808 C C . MET A 1 103 ? -5.625 11.018 11.063 1.00 96.31 103 MET A C 1
ATOM 810 O O . MET A 1 103 ? -5.324 10.864 9.880 1.00 96.31 103 MET A O 1
ATOM 814 N N . ARG A 1 104 ? -5.270 12.125 11.729 1.00 96.25 104 ARG A N 1
ATOM 815 C CA . ARG A 1 104 ? -4.437 13.165 11.099 1.00 96.25 104 ARG A CA 1
ATOM 816 C C . ARG A 1 104 ? -3.049 12.636 10.759 1.00 96.25 104 ARG A C 1
ATOM 818 O O . ARG A 1 104 ? -2.506 13.009 9.722 1.00 96.25 104 ARG A O 1
ATOM 825 N N . ILE A 1 105 ? -2.475 11.811 11.634 1.00 95.75 105 ILE A N 1
ATOM 826 C CA . ILE A 1 105 ? -1.174 11.181 11.400 1.00 95.75 105 ILE A CA 1
ATOM 827 C C . ILE A 1 105 ? -1.279 10.196 10.235 1.00 95.75 105 ILE A C 1
ATOM 829 O O . ILE A 1 105 ? -0.490 10.315 9.303 1.00 95.75 105 ILE A O 1
ATOM 833 N N . SER A 1 106 ? -2.277 9.308 10.236 1.00 94.94 106 SER A N 1
ATOM 834 C CA . SER A 1 106 ? -2.484 8.345 9.154 1.00 94.94 106 SER A CA 1
ATOM 835 C C . SER A 1 106 ? -2.641 9.009 7.790 1.00 94.94 106 SER A C 1
ATOM 837 O O . SER A 1 106 ? -1.901 8.687 6.868 1.00 94.94 106 SER A O 1
ATOM 839 N N . ILE A 1 107 ? -3.548 9.985 7.656 1.00 93.81 107 ILE A N 1
ATOM 840 C CA . ILE A 1 107 ? -3.780 10.667 6.372 1.00 93.81 107 ILE A CA 1
ATOM 841 C C . ILE A 1 107 ? -2.508 11.383 5.914 1.00 93.81 107 ILE A C 1
ATOM 843 O O . ILE A 1 107 ? -2.139 11.298 4.746 1.00 93.81 107 ILE A O 1
ATOM 847 N N . ARG A 1 108 ? -1.797 12.062 6.825 1.00 92.69 108 ARG A N 1
ATOM 848 C CA . ARG A 1 108 ? -0.522 12.708 6.485 1.00 92.69 108 ARG A CA 1
ATOM 849 C C . ARG A 1 108 ? 0.507 11.691 6.006 1.00 92.69 108 ARG A C 1
ATOM 851 O O . ARG A 1 108 ? 1.223 11.980 5.055 1.00 92.69 108 ARG A O 1
ATOM 858 N N . GLN A 1 109 ? 0.592 10.541 6.670 1.00 92.06 109 GLN A N 1
ATOM 859 C CA . GLN A 1 109 ? 1.530 9.494 6.301 1.00 92.06 109 GLN A CA 1
ATOM 860 C C . GLN A 1 109 ? 1.178 8.919 4.931 1.00 92.06 109 GLN A C 1
ATOM 862 O O . GLN A 1 109 ? 2.042 8.912 4.066 1.00 92.06 109 GLN A O 1
ATOM 867 N N . MET A 1 110 ? -0.084 8.536 4.713 1.00 92.12 110 MET A N 1
ATOM 868 C CA . MET A 1 110 ? -0.605 8.005 3.449 1.00 92.12 110 MET A CA 1
ATOM 869 C C . MET A 1 110 ? -0.362 8.946 2.261 1.00 92.12 110 MET A C 1
ATOM 871 O O . MET A 1 110 ? -0.114 8.487 1.152 1.00 92.12 110 MET A O 1
ATOM 875 N N . LEU A 1 111 ? -0.427 10.261 2.485 1.00 89.44 111 LEU A N 1
ATOM 876 C CA . LEU A 1 111 ? -0.232 11.284 1.452 1.00 89.44 111 LEU A CA 1
ATOM 877 C C . LEU A 1 111 ? 1.193 11.846 1.395 1.00 89.44 111 LEU A C 1
ATOM 879 O O . LEU A 1 111 ? 1.446 12.807 0.670 1.00 89.44 111 LEU A O 1
ATOM 883 N N . SER A 1 112 ? 2.115 11.311 2.195 1.00 83.62 112 SER A N 1
ATOM 884 C CA . SER A 1 112 ? 3.500 11.764 2.181 1.00 83.62 112 SER A CA 1
ATOM 885 C C . SER A 1 112 ? 4.146 11.445 0.827 1.00 83.62 112 SER A C 1
ATOM 887 O O . SER A 1 112 ? 3.799 10.460 0.183 1.00 83.62 112 SER A O 1
ATOM 889 N N . ASN A 1 113 ? 5.075 12.294 0.384 1.00 71.94 113 ASN A N 1
ATOM 890 C CA . ASN A 1 113 ? 5.906 12.061 -0.797 1.00 71.94 113 ASN A CA 1
ATOM 891 C C . ASN A 1 113 ? 7.340 11.846 -0.317 1.00 71.94 113 ASN A C 1
ATOM 893 O O . ASN A 1 113 ? 7.850 12.627 0.490 1.00 71.94 113 ASN A O 1
ATOM 897 N N . ARG A 1 114 ? 8.012 10.795 -0.800 1.00 57.53 114 ARG A N 1
ATOM 898 C CA . ARG A 1 114 ? 9.261 10.334 -0.173 1.00 57.53 114 ARG A CA 1
ATOM 899 C C . ARG A 1 114 ? 10.518 11.150 -0.479 1.00 57.53 114 ARG A C 1
ATOM 901 O O . ARG A 1 114 ? 11.533 10.917 0.162 1.00 57.53 114 ARG A O 1
ATOM 908 N N . VAL A 1 115 ? 10.467 12.117 -1.393 1.00 49.03 115 VAL A N 1
ATOM 909 C CA . VAL A 1 115 ? 11.537 13.087 -1.721 1.00 49.03 115 VAL A CA 1
ATOM 910 C C . VAL A 1 115 ? 10.850 14.337 -2.313 1.00 49.03 115 VAL A C 1
ATOM 912 O O . VAL A 1 115 ? 9.655 14.269 -2.581 1.00 49.03 115 VAL A O 1
ATOM 915 N N . GLN A 1 116 ? 11.555 15.463 -2.523 1.00 45.81 116 GLN A N 1
ATOM 916 C CA . GLN A 1 116 ? 11.135 16.654 -3.306 1.00 45.81 116 GLN A CA 1
ATOM 917 C C . GLN A 1 116 ? 10.764 16.315 -4.769 1.00 45.81 116 GLN A C 1
ATOM 919 O O . GLN A 1 116 ? 11.351 16.803 -5.729 1.00 45.81 116 GLN A O 1
ATOM 924 N N . SER A 1 117 ? 9.804 15.423 -4.938 1.00 52.72 117 SER A N 1
ATOM 925 C CA . SER A 1 117 ? 9.362 14.815 -6.171 1.00 52.72 117 SER A CA 1
ATOM 926 C C . SER A 1 117 ? 7.841 14.798 -6.137 1.00 52.72 117 SER A C 1
ATOM 928 O O . SER A 1 117 ? 7.227 14.578 -5.094 1.00 52.72 117 SER A O 1
ATOM 930 N N . THR A 1 118 ? 7.225 15.035 -7.287 1.00 56.78 118 THR A N 1
ATOM 931 C CA . THR A 1 118 ? 5.780 14.886 -7.504 1.00 56.78 118 THR A CA 1
ATOM 932 C C . THR A 1 118 ? 5.347 13.418 -7.558 1.00 56.78 118 THR A C 1
ATOM 934 O O . THR A 1 118 ? 4.184 13.131 -7.830 1.00 56.78 118 THR A O 1
ATOM 937 N N . VAL A 1 119 ? 6.277 12.487 -7.329 1.00 57.59 119 VAL A N 1
ATOM 938 C CA . VAL A 1 119 ? 6.028 11.049 -7.338 1.00 57.59 119 VAL A CA 1
ATOM 939 C C . VAL A 1 119 ? 5.419 10.616 -6.006 1.00 57.59 119 VAL A C 1
ATOM 941 O O . VAL A 1 119 ? 5.981 10.845 -4.934 1.00 57.59 119 VAL A O 1
ATOM 944 N N . GLN A 1 120 ? 4.259 9.976 -6.117 1.00 64.75 120 GLN A N 1
ATOM 945 C CA . GLN A 1 120 ? 3.501 9.368 -5.031 1.00 64.75 120 GLN A CA 1
ATOM 946 C C . GLN A 1 120 ? 4.359 8.351 -4.257 1.00 64.75 120 GLN A C 1
ATOM 948 O O . GLN A 1 120 ? 5.073 7.556 -4.860 1.00 64.75 120 GLN A O 1
ATOM 953 N N . GLN A 1 121 ? 4.305 8.368 -2.920 1.00 74.62 121 GLN A N 1
ATOM 954 C CA . GLN A 1 121 ? 5.112 7.460 -2.089 1.00 74.62 121 GLN A CA 1
ATOM 955 C C . GLN A 1 121 ? 4.651 6.002 -2.137 1.00 74.62 121 GLN A C 1
ATOM 957 O O . GLN A 1 121 ? 5.481 5.101 -2.018 1.00 74.62 121 GLN A O 1
ATOM 962 N N . TYR A 1 122 ? 3.344 5.777 -2.237 1.00 87.06 122 TYR A N 1
ATOM 963 C CA . TYR A 1 122 ? 2.754 4.443 -2.214 1.00 87.06 122 TYR A CA 1
ATOM 964 C C . TYR A 1 122 ? 2.171 4.110 -3.570 1.00 87.06 122 TYR A C 1
ATOM 966 O O . TYR A 1 122 ? 1.414 4.896 -4.121 1.00 87.06 122 TYR A O 1
ATOM 974 N N . GLU A 1 123 ? 2.432 2.910 -4.058 1.00 85.19 123 GLU A N 1
ATOM 975 C CA . GLU A 1 123 ? 1.872 2.415 -5.317 1.00 85.19 123 GLU A CA 1
ATOM 976 C C . GLU A 1 123 ? 0.408 1.987 -5.173 1.00 85.19 123 GLU A C 1
ATOM 978 O O . GLU A 1 123 ? -0.291 1.786 -6.162 1.00 85.19 123 GLU A O 1
ATOM 983 N N . GLY A 1 124 ? -0.076 1.849 -3.937 1.00 90.88 124 GLY A N 1
ATOM 984 C CA . GLY A 1 124 ? -1.472 1.566 -3.648 1.00 90.88 124 GLY A CA 1
ATOM 985 C C . GLY A 1 124 ? -1.760 1.341 -2.169 1.00 90.88 124 GLY A C 1
ATOM 986 O O . GLY A 1 124 ? -0.860 1.308 -1.323 1.00 90.88 124 GLY A O 1
ATOM 987 N N . ILE A 1 125 ? -3.047 1.166 -1.886 1.00 95.38 125 ILE A N 1
ATOM 988 C CA . ILE A 1 125 ? -3.584 0.851 -0.568 1.00 95.38 125 ILE A CA 1
ATOM 989 C C . ILE A 1 125 ? -3.944 -0.634 -0.510 1.00 95.38 125 ILE A C 1
ATOM 991 O O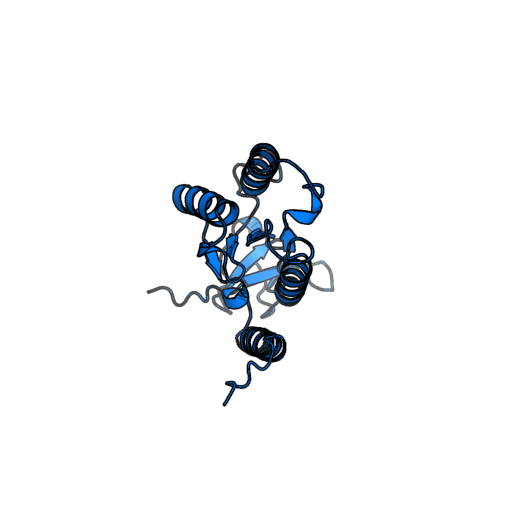 . ILE A 1 125 ? -4.767 -1.121 -1.291 1.00 95.38 125 ILE A O 1
ATOM 995 N N . ALA A 1 126 ? -3.364 -1.335 0.459 1.00 96.81 126 ALA A N 1
ATOM 996 C CA . ALA A 1 126 ? -3.737 -2.698 0.800 1.00 96.81 126 ALA A CA 1
ATOM 997 C C . ALA A 1 126 ? -4.788 -2.678 1.917 1.00 96.81 126 ALA A C 1
ATOM 999 O O . ALA A 1 126 ? -4.553 -2.132 2.994 1.00 96.81 126 ALA A O 1
ATOM 1000 N N . LEU A 1 127 ? -5.954 -3.265 1.657 1.00 97.69 127 LEU A N 1
ATOM 1001 C CA . LEU A 1 127 ? -7.083 -3.291 2.588 1.00 97.69 127 LEU A CA 1
ATOM 1002 C C . LEU A 1 127 ? -7.080 -4.611 3.371 1.00 97.69 127 LEU A C 1
ATOM 1004 O O . LEU A 1 127 ? -7.195 -5.674 2.759 1.00 97.69 127 LEU A O 1
ATOM 1008 N N . LEU A 1 128 ? -6.941 -4.562 4.700 1.00 97.31 128 LEU A N 1
ATOM 1009 C CA . LEU A 1 128 ? -7.167 -5.717 5.581 1.00 97.31 128 LEU A CA 1
ATOM 1010 C C . LEU A 1 128 ? -8.646 -6.097 5.644 1.00 97.31 128 LEU A C 1
ATOM 1012 O O . LEU A 1 128 ? -9.520 -5.265 5.423 1.00 97.31 128 LEU A O 1
ATOM 1016 N N . ASP A 1 129 ? -8.931 -7.339 6.021 1.00 94.56 129 ASP A N 1
ATOM 1017 C CA . ASP A 1 129 ? -10.306 -7.810 6.193 1.00 94.56 129 ASP A CA 1
ATOM 1018 C C . ASP A 1 129 ? -11.053 -7.028 7.283 1.00 94.56 129 ASP A C 1
ATOM 1020 O O . ASP A 1 129 ? -10.490 -6.652 8.320 1.00 94.56 129 ASP A O 1
ATOM 1024 N N . GLY A 1 130 ? -12.340 -6.774 7.035 1.00 94.56 130 GLY A N 1
ATOM 1025 C CA . GLY A 1 130 ? -13.182 -5.957 7.907 1.00 94.56 130 GLY A CA 1
ATOM 1026 C C . GLY A 1 130 ? -12.833 -4.466 7.879 1.00 94.56 130 GLY A C 1
ATOM 1027 O O . GLY A 1 130 ? -13.174 -3.740 8.817 1.00 94.56 130 GLY A O 1
ATOM 1028 N N . TRP A 1 131 ? -12.132 -3.985 6.843 1.00 97.06 131 TRP A N 1
ATOM 1029 C CA . TRP A 1 131 ? -11.864 -2.554 6.660 1.00 97.06 131 TRP A CA 1
ATOM 1030 C C . TRP A 1 131 ? -13.159 -1.745 6.508 1.00 97.06 131 TRP A C 1
ATOM 1032 O O . TRP A 1 131 ? -13.204 -0.596 6.947 1.00 97.06 131 TRP A O 1
ATOM 1042 N N . GLU A 1 132 ? -14.213 -2.346 5.955 1.00 96.19 132 GLU A N 1
ATOM 1043 C CA . GLU A 1 132 ? -15.531 -1.742 5.736 1.00 96.19 132 GLU A CA 1
ATOM 1044 C C . GLU A 1 132 ? -16.191 -1.297 7.049 1.00 96.19 132 GLU A C 1
ATOM 1046 O O . GLU A 1 132 ? -16.925 -0.313 7.095 1.00 96.19 132 GLU A O 1
ATOM 1051 N N . GLU A 1 133 ? -15.905 -2.010 8.140 1.00 94.06 133 GLU A N 1
ATOM 1052 C CA . GLU A 1 133 ? -16.418 -1.723 9.483 1.00 94.06 133 GLU A CA 1
ATOM 1053 C C . GLU A 1 133 ? -15.553 -0.686 10.221 1.00 94.06 133 GLU A C 1
ATOM 1055 O O . GLU A 1 133 ? -15.948 -0.129 11.249 1.00 94.06 133 GLU A O 1
ATOM 1060 N N . SER A 1 134 ? -14.351 -0.405 9.709 1.00 96.00 134 SER A N 1
ATOM 1061 C CA . SER A 1 134 ? -13.425 0.558 10.292 1.00 96.00 134 SER A CA 1
ATOM 1062 C C . SER A 1 134 ? -13.721 1.957 9.772 1.00 96.00 134 SER A C 1
ATOM 1064 O O . SER A 1 134 ? -13.424 2.297 8.625 1.00 96.00 134 SER A O 1
ATOM 1066 N N . LYS A 1 135 ? -14.220 2.825 10.660 1.00 95.56 135 LYS A N 1
ATOM 1067 C CA . LYS A 1 135 ? -14.393 4.258 10.367 1.00 95.56 135 LYS A CA 1
ATOM 1068 C C . LYS A 1 135 ? -13.102 4.901 9.841 1.00 95.56 135 LYS A C 1
ATOM 1070 O O . LYS A 1 135 ? -13.164 5.759 8.967 1.00 95.56 135 LYS A O 1
ATOM 1075 N N . GLY A 1 136 ? -11.950 4.508 10.393 1.00 96.00 136 GLY A N 1
ATOM 1076 C CA . GLY A 1 136 ? -10.645 5.024 9.974 1.00 96.00 136 GLY A CA 1
ATOM 1077 C C . GLY A 1 136 ? -10.253 4.542 8.578 1.00 96.00 136 GLY A C 1
ATOM 1078 O O . GLY A 1 136 ? -10.025 5.364 7.696 1.00 96.00 136 GLY A O 1
ATOM 1079 N N . ALA A 1 137 ? -10.283 3.224 8.356 1.00 96.94 137 ALA A N 1
ATOM 1080 C CA . ALA A 1 137 ? -9.880 2.643 7.074 1.00 96.94 137 ALA A CA 1
ATOM 1081 C C . ALA A 1 137 ? -10.814 3.064 5.928 1.00 96.94 137 ALA A C 1
ATOM 1083 O O . ALA A 1 137 ? -10.366 3.323 4.814 1.00 96.94 137 ALA A O 1
ATOM 1084 N N . THR A 1 138 ? -12.113 3.209 6.203 1.00 97.69 138 THR A N 1
ATOM 1085 C CA . THR A 1 138 ? -13.075 3.725 5.220 1.00 97.69 138 THR A CA 1
ATOM 1086 C C . THR A 1 138 ? -12.735 5.157 4.798 1.00 97.69 138 THR A C 1
ATOM 1088 O O . THR A 1 138 ? -12.795 5.471 3.611 1.00 97.69 138 THR A O 1
ATOM 1091 N N . LEU A 1 139 ? -12.346 6.025 5.741 1.00 97.31 139 LEU A N 1
ATOM 1092 C CA . LEU A 1 139 ? -11.961 7.404 5.431 1.00 97.31 139 LEU A CA 1
ATOM 1093 C C . LEU A 1 139 ? -10.661 7.459 4.616 1.00 97.31 139 LEU A C 1
ATOM 1095 O O . LEU A 1 139 ? -10.588 8.188 3.629 1.00 97.31 139 LEU A O 1
ATOM 1099 N N . GLU A 1 140 ? -9.654 6.677 5.005 1.00 97.19 140 GLU A N 1
ATOM 1100 C CA . GLU A 1 140 ? -8.380 6.564 4.282 1.00 97.19 140 GLU A CA 1
ATOM 1101 C C . GLU A 1 140 ? -8.602 6.087 2.841 1.00 97.19 140 GLU A C 1
ATOM 1103 O O . GLU A 1 140 ? -8.131 6.732 1.904 1.00 97.19 140 GLU A O 1
ATOM 1108 N N . LYS A 1 141 ? -9.405 5.031 2.648 1.00 97.25 141 LYS A N 1
ATOM 1109 C CA . LYS A 1 141 ? -9.781 4.531 1.320 1.00 97.25 141 LYS A CA 1
ATOM 1110 C C . LYS A 1 141 ? -10.477 5.600 0.478 1.00 97.25 141 LYS A C 1
ATOM 1112 O O . LYS A 1 141 ? -10.112 5.785 -0.675 1.00 97.25 141 LYS A O 1
ATOM 1117 N N . GLN A 1 142 ? -11.449 6.321 1.038 1.00 97.56 142 GLN A N 1
ATOM 1118 C CA . GLN A 1 142 ? -12.161 7.375 0.304 1.00 97.56 142 GLN A CA 1
ATOM 1119 C C . GLN A 1 142 ? -11.218 8.482 -0.178 1.00 97.56 142 GLN A C 1
ATOM 1121 O O . GLN A 1 142 ? -11.331 8.936 -1.315 1.00 97.56 142 GLN A O 1
ATOM 1126 N N . VAL A 1 143 ? -10.278 8.908 0.671 1.00 96.19 143 VAL A N 1
ATOM 1127 C CA . VAL A 1 143 ? -9.259 9.899 0.296 1.00 96.19 143 VAL A CA 1
ATOM 1128 C C . VAL A 1 143 ? -8.345 9.345 -0.797 1.00 96.19 143 VAL A C 1
ATOM 1130 O O . VAL A 1 143 ? -8.084 10.039 -1.776 1.00 96.19 143 VAL A O 1
ATOM 1133 N N . ALA A 1 144 ? -7.885 8.102 -0.656 1.00 94.38 144 ALA A N 1
ATOM 1134 C CA . ALA A 1 144 ? -7.037 7.443 -1.641 1.00 94.38 144 ALA A CA 1
ATOM 1135 C C . ALA A 1 144 ? -7.728 7.328 -3.013 1.00 94.38 144 ALA A C 1
ATOM 1137 O O . ALA A 1 144 ? -7.165 7.752 -4.021 1.00 94.38 144 ALA A O 1
ATOM 1138 N N . GLU A 1 145 ? -8.976 6.858 -3.051 1.00 95.00 145 GLU A N 1
ATOM 1139 C CA . GLU A 1 145 ? -9.767 6.748 -4.282 1.00 95.00 145 GLU A CA 1
ATOM 1140 C C . GLU A 1 145 ? -10.008 8.111 -4.940 1.00 95.00 145 GLU A C 1
ATOM 1142 O O . GLU A 1 145 ? -9.860 8.239 -6.155 1.00 95.00 145 GLU A O 1
ATOM 1147 N N . ALA A 1 146 ? -10.312 9.149 -4.153 1.00 95.25 146 ALA A N 1
ATOM 1148 C CA . ALA A 1 146 ? -10.498 10.507 -4.665 1.00 95.25 146 ALA A CA 1
ATOM 1149 C C . ALA A 1 146 ? -9.227 11.089 -5.313 1.00 95.25 146 ALA A C 1
ATOM 1151 O O . ALA A 1 146 ? -9.319 11.962 -6.175 1.00 95.25 146 ALA A O 1
ATOM 1152 N N . LEU A 1 147 ? -8.050 10.603 -4.912 1.00 91.00 147 LEU A N 1
ATOM 1153 C CA . LEU A 1 147 ? -6.750 10.998 -5.456 1.00 91.00 147 LEU A CA 1
ATOM 1154 C C . LEU A 1 147 ? -6.246 10.061 -6.564 1.00 91.00 147 LEU A C 1
ATOM 1156 O O . LEU A 1 147 ? -5.151 10.269 -7.080 1.00 91.00 147 LEU A O 1
ATOM 1160 N N . GLY A 1 148 ? -7.024 9.042 -6.946 1.00 89.06 148 GLY A N 1
ATOM 1161 C CA . GLY A 1 148 ? -6.628 8.064 -7.961 1.00 89.06 148 GLY A CA 1
ATOM 1162 C C . GLY A 1 148 ? -5.610 7.029 -7.474 1.00 89.06 148 GLY A C 1
ATOM 1163 O O . GLY A 1 148 ? -4.990 6.354 -8.293 1.00 89.06 148 GLY A O 1
ATOM 1164 N N . ILE A 1 149 ? -5.437 6.881 -6.157 1.00 90.69 149 ILE A N 1
ATOM 1165 C CA . ILE A 1 149 ? -4.580 5.852 -5.565 1.00 90.69 149 ILE A CA 1
ATOM 1166 C C . ILE A 1 149 ? -5.343 4.519 -5.589 1.00 90.69 149 ILE A C 1
ATOM 1168 O O . ILE A 1 149 ? -6.439 4.429 -5.023 1.00 90.69 149 ILE A O 1
ATOM 1172 N N . PRO A 1 150 ? -4.793 3.461 -6.211 1.00 91.44 150 PRO A N 1
ATOM 1173 C CA . PRO A 1 150 ? -5.489 2.188 -6.311 1.00 91.44 150 PRO A CA 1
ATOM 1174 C C . PRO A 1 150 ? -5.632 1.544 -4.930 1.00 91.44 150 PRO A C 1
ATOM 1176 O O . PRO A 1 150 ? -4.666 1.434 -4.176 1.00 91.44 150 PRO A O 1
ATOM 1179 N N . CYS A 1 151 ? -6.845 1.091 -4.619 1.00 94.75 151 CYS A N 1
ATOM 1180 C CA . CYS A 1 151 ? -7.181 0.411 -3.373 1.00 94.75 151 CYS A CA 1
ATOM 1181 C C . CYS A 1 151 ? -7.700 -0.991 -3.687 1.00 94.75 151 CYS A C 1
ATOM 1183 O O . CYS A 1 151 ? -8.642 -1.129 -4.469 1.00 94.75 151 CYS A O 1
ATOM 1185 N N . ARG A 1 152 ? -7.130 -2.028 -3.069 1.00 94.50 152 ARG A N 1
ATOM 1186 C CA . ARG A 1 152 ? -7.628 -3.406 -3.216 1.00 94.50 152 ARG A CA 1
ATOM 1187 C C . ARG A 1 152 ? -7.392 -4.237 -1.950 1.00 94.50 152 ARG A C 1
ATOM 1189 O O . ARG A 1 152 ? -6.518 -3.885 -1.150 1.00 94.50 152 ARG A O 1
ATOM 1196 N N . PRO A 1 153 ? -8.146 -5.332 -1.751 1.00 95.88 153 PRO A N 1
ATOM 1197 C CA . PRO A 1 153 ? -7.856 -6.315 -0.713 1.00 95.88 153 PRO A CA 1
ATOM 1198 C C . PRO A 1 153 ? -6.378 -6.706 -0.696 1.00 95.88 153 PRO A C 1
ATOM 1200 O O . PRO A 1 153 ? -5.761 -6.923 -1.739 1.00 95.88 153 PRO A O 1
ATOM 1203 N N . TRP A 1 154 ? -5.787 -6.808 0.493 1.00 94.62 154 TRP A N 1
ATOM 1204 C CA . TRP A 1 154 ? -4.351 -7.063 0.629 1.00 94.62 154 TRP A CA 1
ATOM 1205 C C . TRP A 1 154 ? -3.913 -8.384 -0.025 1.00 94.62 154 TRP A C 1
ATOM 1207 O O . TRP A 1 154 ? -2.794 -8.487 -0.523 1.00 94.62 154 TRP A O 1
ATOM 1217 N N . ARG A 1 155 ? -4.801 -9.383 -0.080 1.00 92.38 155 ARG A N 1
ATOM 1218 C CA . ARG A 1 155 ? -4.526 -10.680 -0.716 1.00 92.38 155 ARG A CA 1
ATOM 1219 C C . ARG A 1 155 ? -4.453 -10.612 -2.235 1.00 92.38 155 ARG A C 1
ATOM 1221 O O . ARG A 1 155 ? -3.759 -11.432 -2.826 1.00 92.38 155 ARG A O 1
ATOM 1228 N N . ASP A 1 156 ? -5.073 -9.614 -2.854 1.00 90.81 156 ASP A N 1
ATOM 1229 C CA . ASP A 1 156 ? -5.033 -9.430 -4.308 1.00 90.81 156 ASP A CA 1
ATOM 1230 C C . ASP A 1 156 ? -3.653 -8.945 -4.780 1.00 90.81 156 ASP A C 1
ATOM 1232 O O . ASP A 1 156 ? -3.319 -9.040 -5.958 1.00 90.81 156 ASP A O 1
ATOM 1236 N N . TYR A 1 157 ? -2.811 -8.462 -3.859 1.00 88.62 157 TYR A N 1
ATOM 1237 C CA . TYR A 1 157 ? -1.398 -8.188 -4.128 1.00 88.62 157 TYR A CA 1
ATOM 1238 C C . TYR A 1 157 ? -0.527 -9.453 -4.123 1.00 88.62 157 TYR A C 1
ATOM 1240 O O . TYR A 1 157 ? 0.631 -9.383 -4.539 1.00 88.62 157 TYR A O 1
ATOM 1248 N N . LEU A 1 158 ? -1.042 -10.594 -3.651 1.00 87.38 158 LEU A N 1
ATOM 1249 C CA . LEU A 1 158 ? -0.282 -11.837 -3.556 1.00 87.38 158 LEU A CA 1
ATOM 1250 C C . LEU A 1 158 ? -0.343 -12.648 -4.851 1.00 87.38 158 LEU A C 1
ATOM 1252 O O . LEU A 1 158 ? -1.316 -12.622 -5.607 1.00 87.38 158 LEU A O 1
ATOM 1256 N N . SER A 1 159 ? 0.688 -13.457 -5.090 1.00 77.75 159 SER A N 1
ATOM 1257 C CA . SER A 1 159 ? 0.608 -14.498 -6.108 1.00 77.75 159 SER A CA 1
ATOM 1258 C C . SER A 1 159 ? -0.473 -15.532 -5.729 1.00 77.75 159 SER A C 1
ATOM 1260 O O . SER A 1 159 ? -0.683 -15.781 -4.543 1.00 77.75 159 SER A O 1
ATOM 1262 N N . PRO A 1 160 ? -1.145 -16.201 -6.689 1.00 71.81 160 PRO A N 1
ATOM 1263 C CA . PRO A 1 160 ? -2.251 -17.121 -6.400 1.00 71.81 160 PRO A CA 1
ATOM 1264 C C . PRO A 1 160 ? -1.900 -18.233 -5.407 1.00 71.81 160 PRO A C 1
ATOM 1266 O O . PRO A 1 160 ? -2.729 -18.606 -4.582 1.00 71.81 160 PRO A O 1
ATOM 1269 N N . ALA A 1 161 ? -0.661 -18.733 -5.454 1.00 67.56 161 ALA A N 1
ATOM 1270 C CA . ALA A 1 161 ? -0.172 -19.745 -4.522 1.00 67.56 161 ALA A CA 1
ATOM 1271 C C . ALA A 1 161 ? -0.124 -19.219 -3.075 1.00 67.56 161 ALA A C 1
ATOM 1273 O O . ALA A 1 161 ? -0.560 -19.902 -2.150 1.00 67.56 161 ALA A O 1
ATOM 1274 N N . ASN A 1 162 ? 0.343 -17.983 -2.886 1.00 69.06 162 ASN A N 1
ATOM 1275 C CA . ASN A 1 162 ? 0.448 -17.356 -1.571 1.00 69.06 162 ASN A CA 1
ATOM 1276 C C . ASN A 1 162 ? -0.887 -16.766 -1.093 1.00 69.06 162 ASN A C 1
ATOM 1278 O O . ASN A 1 162 ? -1.170 -16.803 0.101 1.00 69.06 162 ASN A O 1
ATOM 1282 N N . GLY A 1 163 ? -1.739 -16.296 -2.007 1.00 62.62 163 GLY A N 1
ATOM 1283 C CA . GLY A 1 163 ? -3.107 -15.864 -1.715 1.00 62.62 163 GLY A CA 1
ATOM 1284 C C . GLY A 1 163 ? -3.970 -17.004 -1.175 1.00 62.62 163 GLY A C 1
ATOM 1285 O O . GLY A 1 163 ? -4.613 -16.849 -0.138 1.00 62.62 163 GLY A O 1
ATOM 1286 N N . ALA A 1 164 ? -3.914 -18.181 -1.809 1.00 59.06 164 ALA A N 1
ATOM 1287 C CA . ALA A 1 164 ? -4.610 -19.374 -1.328 1.00 59.06 164 ALA A CA 1
ATOM 1288 C C . ALA A 1 164 ? -4.100 -19.828 0.052 1.00 59.06 164 ALA A C 1
ATOM 1290 O O . ALA A 1 164 ? -4.899 -20.161 0.926 1.00 59.06 164 ALA A O 1
ATOM 1291 N N . ALA A 1 165 ? -2.782 -19.788 0.278 1.00 65.50 165 ALA A N 1
ATOM 1292 C CA . ALA A 1 165 ? -2.193 -20.109 1.577 1.00 65.50 165 ALA A CA 1
ATOM 1293 C C . ALA A 1 165 ? -2.602 -19.106 2.675 1.00 65.50 165 ALA A C 1
ATOM 1295 O O . ALA A 1 165 ? -2.898 -19.514 3.798 1.00 65.50 165 ALA A O 1
ATOM 1296 N N . ALA A 1 166 ? -2.662 -17.810 2.354 1.00 62.75 166 ALA A N 1
ATOM 1297 C CA . ALA A 1 166 ? -3.098 -16.767 3.281 1.00 62.75 166 ALA A CA 1
ATOM 1298 C C . ALA A 1 166 ? -4.579 -16.916 3.672 1.00 62.75 166 ALA A C 1
ATOM 1300 O O . ALA A 1 166 ? -4.909 -16.819 4.851 1.00 62.75 166 ALA A O 1
ATOM 1301 N N . LEU A 1 167 ? -5.460 -17.206 2.706 1.00 64.62 167 LEU A N 1
ATOM 1302 C CA . LEU A 1 167 ? -6.881 -17.485 2.961 1.00 64.62 167 LEU A CA 1
ATOM 1303 C C . LEU A 1 167 ? -7.075 -18.746 3.820 1.00 64.62 167 LEU A C 1
ATOM 1305 O O . LEU A 1 167 ? -7.880 -18.754 4.751 1.00 64.62 167 LEU A O 1
ATOM 1309 N N . ALA A 1 168 ? -6.310 -19.807 3.548 1.00 60.28 168 ALA A N 1
ATOM 1310 C CA . ALA A 1 168 ? -6.382 -21.050 4.314 1.00 60.28 168 ALA A CA 1
ATOM 1311 C C . ALA A 1 168 ? -5.916 -20.876 5.773 1.00 60.28 168 ALA A C 1
ATOM 1313 O O . ALA A 1 168 ? -6.528 -21.429 6.686 1.00 60.28 168 ALA A O 1
ATOM 1314 N N . ALA A 1 169 ? -4.862 -20.085 6.007 1.00 60.78 169 ALA A N 1
ATOM 1315 C CA . ALA A 1 169 ? -4.355 -19.803 7.351 1.00 60.78 169 ALA A CA 1
ATOM 1316 C C . ALA A 1 169 ? -5.372 -19.045 8.222 1.00 60.78 169 ALA A C 1
ATOM 1318 O O . ALA A 1 169 ? -5.443 -19.269 9.428 1.00 60.78 169 ALA A O 1
ATOM 1319 N N . GLU A 1 170 ? -6.182 -18.176 7.621 1.00 58.62 170 GLU A N 1
ATOM 1320 C CA . GLU A 1 170 ? -7.233 -17.440 8.321 1.00 58.62 170 GLU A CA 1
ATOM 1321 C C . GLU A 1 170 ? -8.449 -18.310 8.648 1.00 58.62 170 GLU A C 1
ATOM 1323 O O . GLU A 1 170 ? -8.953 -18.256 9.768 1.00 58.62 170 GLU A O 1
ATOM 1328 N N . SER A 1 171 ? -8.873 -19.180 7.725 1.00 55.03 171 SER A N 1
ATOM 1329 C CA . SER A 1 171 ? -9.939 -20.152 8.006 1.00 55.03 171 SER A CA 1
ATOM 1330 C C . SER A 1 171 ? -9.575 -21.101 9.154 1.00 55.03 171 SER A C 1
ATOM 1332 O O . SER A 1 171 ? -10.470 -21.599 9.830 1.00 55.03 171 SER A O 1
ATOM 1334 N N . ALA A 1 172 ? -8.282 -21.341 9.390 1.00 53.50 172 ALA A N 1
ATOM 1335 C CA . ALA A 1 172 ? -7.789 -22.112 10.530 1.00 53.50 172 ALA A CA 1
ATOM 1336 C C . ALA A 1 172 ? -7.722 -21.303 11.845 1.00 53.50 172 ALA A C 1
ATOM 1338 O O . ALA A 1 172 ? -7.631 -21.892 12.920 1.00 53.50 172 ALA A O 1
ATOM 1339 N N . LEU A 1 173 ? -7.755 -19.967 11.768 1.00 52.25 173 LEU A N 1
ATOM 1340 C CA . LEU A 1 173 ? -7.748 -19.041 12.907 1.00 52.25 173 LEU A CA 1
ATOM 1341 C C . LEU A 1 173 ? -9.155 -18.603 13.339 1.00 52.25 173 LEU A C 1
ATOM 1343 O O . LEU A 1 173 ? -9.305 -18.055 14.433 1.00 52.25 173 LEU A O 1
ATOM 1347 N N . GLN A 1 174 ? -10.187 -18.842 12.525 1.00 45.62 174 GLN A N 1
ATOM 1348 C CA . GLN A 1 174 ? -11.567 -18.656 12.965 1.00 45.62 174 GLN A CA 1
ATOM 1349 C C . GLN A 1 174 ? -11.915 -19.733 14.007 1.00 45.62 174 GLN A C 1
ATOM 1351 O O . GLN A 1 174 ? -11.710 -20.921 13.745 1.00 45.62 174 GLN A O 1
ATOM 1356 N N . PRO A 1 175 ? -12.421 -19.362 15.202 1.00 46.28 175 PRO A N 1
ATOM 1357 C CA . PRO A 1 175 ? -12.842 -20.352 16.174 1.00 46.28 175 PRO A CA 1
ATOM 1358 C C . PRO A 1 175 ? -13.936 -21.207 15.548 1.00 46.28 175 PRO A C 1
ATOM 1360 O O . PRO A 1 175 ? -14.876 -20.692 14.941 1.00 46.28 175 PRO A O 1
ATOM 1363 N N . ILE A 1 176 ? -13.791 -22.518 15.713 1.00 50.06 176 ILE A N 1
ATOM 1364 C CA . ILE A 1 176 ? -14.771 -23.530 15.348 1.00 50.06 176 ILE A CA 1
ATOM 1365 C C . ILE A 1 176 ? -16.029 -23.237 16.178 1.00 50.06 176 ILE A C 1
ATOM 1367 O O . ILE A 1 176 ? -16.186 -23.743 17.288 1.00 50.06 176 ILE A O 1
ATOM 1371 N N . PHE A 1 177 ? -16.909 -22.362 15.693 1.00 47.31 177 PHE A N 1
ATOM 1372 C CA . PHE A 1 177 ? -18.249 -22.227 16.242 1.00 47.31 177 PHE A CA 1
ATOM 1373 C C . PHE A 1 177 ? -19.007 -23.487 15.838 1.00 47.31 177 PHE A C 1
ATOM 1375 O O . PHE A 1 177 ? -19.631 -23.563 14.782 1.00 47.31 177 PHE A O 1
ATOM 1382 N N . ALA A 1 178 ? -18.899 -24.513 16.680 1.00 44.16 178 ALA A N 1
ATOM 1383 C CA . ALA A 1 178 ? -19.861 -25.596 16.687 1.00 44.16 178 ALA A CA 1
ATOM 1384 C C . ALA A 1 178 ? -21.249 -24.977 16.939 1.00 44.16 178 ALA A C 1
ATOM 1386 O O . ALA A 1 178 ? -21.385 -24.173 17.868 1.00 44.16 178 ALA A O 1
ATOM 1387 N N . PRO A 1 179 ? -22.281 -25.303 16.143 1.00 45.97 179 PRO A N 1
ATOM 1388 C CA . PRO A 1 179 ? -23.631 -24.901 16.488 1.00 45.97 179 PRO A CA 1
ATOM 1389 C C . PRO A 1 179 ? -24.005 -25.634 17.779 1.00 45.97 179 PRO A C 1
ATOM 1391 O O . PRO A 1 179 ? -23.969 -26.863 17.833 1.00 45.97 179 PRO A O 1
ATOM 1394 N N . ALA A 1 180 ? -24.316 -24.879 18.831 1.00 44.22 180 ALA A N 1
ATOM 1395 C CA . ALA A 1 180 ? -24.913 -25.438 20.032 1.00 44.22 180 ALA A CA 1
ATOM 1396 C C . ALA A 1 180 ? -26.263 -26.071 19.645 1.00 44.22 180 ALA A C 1
ATOM 1398 O O . ALA A 1 180 ? -27.159 -25.365 19.178 1.00 44.22 180 ALA A O 1
ATOM 1399 N N . CYS A 1 181 ? -26.360 -27.396 19.777 1.00 43.84 181 CYS A N 1
ATOM 1400 C CA . CYS A 1 181 ? -27.619 -28.139 19.836 1.00 43.84 181 CYS A CA 1
ATOM 1401 C C . CYS A 1 181 ? -28.040 -28.299 21.296 1.00 43.84 181 CYS A C 1
ATOM 1403 O O . CYS A 1 181 ? -27.130 -28.474 22.142 1.00 43.84 181 CYS A O 1
#